Protein AF-A0A329ZPJ5-F1 (afdb_monomer_lite)

Foldseek 3Di:
DDDDDDCVSVVHPDDDDDDDDDDPVVVVVVVCVVQVQWAWPAKDWDFDQQQVVSDTDTWIWTWTAHPQRWIWIWTCQDSPGHTDIDIDPDDDDDDDPVVVPD

Structure (mmCIF, N/CA/C/O backbone):
data_AF-A0A329ZPJ5-F1
#
_entry.id   AF-A0A329ZPJ5-F1
#
loop_
_atom_site.group_PDB
_atom_site.id
_atom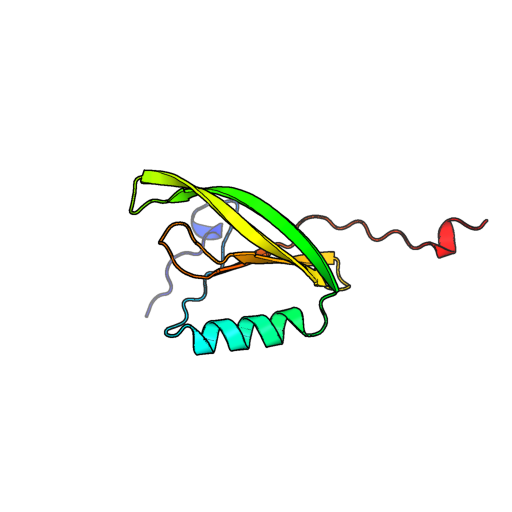_site.type_symbol
_atom_site.label_atom_id
_atom_site.label_alt_id
_atom_site.label_comp_id
_atom_site.label_asym_id
_atom_site.label_entity_id
_atom_site.label_seq_id
_atom_site.pdbx_PDB_ins_code
_atom_site.Cartn_x
_atom_site.Cartn_y
_atom_site.Cartn_z
_atom_site.occupancy
_atom_site.B_iso_or_equiv
_atom_site.auth_seq_id
_atom_site.auth_comp_id
_atom_site.auth_asym_id
_atom_site.auth_atom_id
_atom_site.pdbx_PDB_model_num
ATOM 1 N N . MET A 1 1 ? -4.663 12.275 -30.077 1.00 49.59 1 MET A N 1
ATOM 2 C CA . MET A 1 1 ? -3.709 11.220 -29.682 1.00 49.59 1 MET A CA 1
ATOM 3 C C . MET A 1 1 ? -4.424 9.894 -29.780 1.00 49.59 1 MET A C 1
ATOM 5 O O . MET A 1 1 ? -5.449 9.738 -29.119 1.00 49.59 1 MET A O 1
ATOM 9 N N . ASP A 1 2 ? -3.900 8.974 -30.579 1.00 68.12 2 ASP A N 1
ATOM 10 C CA . ASP A 1 2 ? -4.410 7.608 -30.608 1.00 68.12 2 ASP A CA 1
ATOM 11 C C . ASP A 1 2 ? -4.078 6.909 -29.290 1.00 68.12 2 ASP A C 1
ATOM 13 O O . ASP A 1 2 ? -2.990 7.064 -28.729 1.00 68.12 2 ASP A O 1
ATOM 17 N N . ARG A 1 3 ? -5.059 6.199 -28.733 1.00 80.44 3 ARG A N 1
ATOM 18 C CA . ARG A 1 3 ? -4.879 5.474 -27.473 1.00 80.44 3 ARG A CA 1
ATOM 19 C C . ARG A 1 3 ? -4.026 4.236 -27.728 1.00 80.44 3 ARG A C 1
ATOM 21 O O . ARG A 1 3 ? -4.260 3.513 -28.691 1.00 80.44 3 ARG A O 1
ATOM 28 N N . LEU A 1 4 ? -3.085 3.964 -26.824 1.00 85.00 4 LEU A N 1
ATOM 29 C CA . LEU A 1 4 ? -2.344 2.705 -26.832 1.00 85.00 4 LEU A CA 1
ATOM 30 C C . LEU A 1 4 ? -3.302 1.508 -26.650 1.00 85.00 4 LEU A C 1
ATOM 32 O O . LEU A 1 4 ? -4.315 1.647 -25.952 1.00 85.00 4 LEU A O 1
ATOM 36 N N . PRO A 1 5 ? -2.980 0.333 -27.223 1.00 84.50 5 PRO A N 1
ATOM 37 C CA . PRO A 1 5 ? -3.759 -0.883 -27.029 1.00 84.50 5 PRO A CA 1
ATOM 38 C C . PRO A 1 5 ? -3.915 -1.227 -25.545 1.00 84.50 5 PRO A C 1
ATOM 40 O O . PRO A 1 5 ? -2.972 -1.161 -24.756 1.00 84.50 5 PRO A O 1
ATOM 43 N N . THR A 1 6 ? -5.122 -1.617 -25.157 1.00 83.69 6 THR A N 1
ATOM 44 C CA . THR A 1 6 ? -5.422 -2.089 -23.803 1.00 83.69 6 THR A CA 1
ATOM 45 C C . THR A 1 6 ? -4.778 -3.450 -23.536 1.00 83.69 6 THR A C 1
ATOM 47 O O . THR A 1 6 ? -4.539 -4.229 -24.456 1.00 83.69 6 THR A O 1
ATOM 50 N N . ALA A 1 7 ? -4.580 -3.797 -22.259 1.00 82.88 7 ALA A N 1
ATOM 51 C CA . ALA A 1 7 ? -4.075 -5.116 -21.858 1.00 82.88 7 ALA A CA 1
ATOM 52 C C . ALA A 1 7 ? -4.876 -6.275 -22.490 1.00 82.88 7 ALA A C 1
ATOM 54 O O . ALA A 1 7 ? -4.288 -7.241 -22.966 1.00 82.88 7 ALA A O 1
ATOM 55 N N . LYS A 1 8 ? -6.206 -6.128 -22.593 1.00 84.06 8 LYS A N 1
ATOM 56 C CA . LYS A 1 8 ? -7.090 -7.094 -23.261 1.00 84.06 8 LYS A CA 1
ATOM 57 C C . LYS A 1 8 ? -6.771 -7.247 -24.754 1.00 84.06 8 LYS A C 1
ATOM 59 O O . LYS A 1 8 ? -6.729 -8.366 -25.247 1.00 84.06 8 LYS A O 1
ATOM 64 N N . GLN A 1 9 ? -6.535 -6.141 -25.463 1.00 87.50 9 GLN A N 1
ATOM 65 C CA . GLN A 1 9 ? -6.159 -6.157 -26.886 1.00 87.50 9 GLN A CA 1
ATOM 66 C C . GLN A 1 9 ? -4.772 -6.769 -27.119 1.00 87.50 9 GLN A C 1
ATOM 68 O O . GLN A 1 9 ? -4.517 -7.298 -28.192 1.00 87.50 9 GLN A O 1
ATOM 73 N N . LEU A 1 10 ? -3.903 -6.736 -26.107 1.00 87.75 10 LEU A N 1
ATOM 74 C CA . LEU A 1 10 ? -2.585 -7.374 -26.123 1.00 87.75 10 LEU A CA 1
ATOM 75 C C . LEU A 1 10 ? -2.609 -8.844 -25.656 1.00 87.75 10 LEU A C 1
ATOM 77 O O . LEU A 1 10 ? -1.550 -9.442 -25.501 1.00 87.75 10 LEU A O 1
ATOM 81 N N . GLY A 1 11 ? -3.785 -9.429 -25.390 1.00 87.19 11 GLY A N 1
ATOM 82 C CA . GLY A 1 11 ? -3.903 -10.813 -24.911 1.00 87.19 11 GLY A CA 1
ATOM 83 C C . GLY A 1 11 ? -3.427 -11.033 -23.468 1.00 87.19 11 GLY A C 1
ATOM 84 O O . GLY A 1 11 ? -3.190 -12.168 -23.064 1.00 87.19 11 GLY A O 1
ATOM 85 N N . LEU A 1 12 ? -3.280 -9.967 -22.674 1.00 82.44 12 LEU A N 1
ATOM 86 C CA . LEU A 1 12 ? -2.856 -10.059 -21.278 1.00 82.44 12 LEU A CA 1
ATOM 87 C C . LEU A 1 12 ? -4.054 -10.346 -20.361 1.00 82.44 12 LEU A C 1
ATOM 89 O O . LEU A 1 12 ? -5.106 -9.714 -20.463 1.00 82.44 12 LEU A O 1
ATOM 93 N N . SER A 1 13 ? -3.868 -11.270 -19.416 1.00 79.56 13 SER A N 1
ATOM 94 C CA . SER A 1 13 ? -4.914 -11.739 -18.492 1.00 79.56 13 SER A CA 1
ATOM 95 C C . SER A 1 13 ? -5.241 -10.768 -17.355 1.00 79.56 13 SER A C 1
ATOM 97 O O . SER A 1 13 ? -6.269 -10.914 -16.695 1.00 79.56 13 SER A O 1
ATOM 99 N N . ALA A 1 14 ? -4.384 -9.776 -17.109 1.00 73.62 14 ALA A N 1
ATOM 100 C CA . ALA A 1 14 ? -4.546 -8.827 -16.019 1.00 73.62 14 ALA A CA 1
ATOM 101 C C . ALA A 1 14 ? -4.150 -7.412 -16.441 1.00 73.62 14 ALA A C 1
ATOM 103 O O . ALA A 1 14 ? -3.189 -7.196 -17.179 1.00 73.62 14 ALA A O 1
ATOM 104 N N . SER A 1 15 ? -4.870 -6.432 -15.900 1.00 74.44 15 SER A N 1
ATOM 105 C CA . SER A 1 15 ? -4.523 -5.017 -15.996 1.00 74.44 15 SER A CA 1
ATOM 106 C C . SER A 1 15 ? -4.292 -4.452 -14.604 1.00 74.44 15 SER A C 1
ATOM 108 O O . SER A 1 15 ? -5.109 -4.667 -13.709 1.00 74.44 15 SER A O 1
ATOM 110 N N . LYS A 1 16 ? -3.223 -3.675 -14.431 1.00 73.12 16 LYS A N 1
ATOM 111 C CA . LYS A 1 16 ? -2.985 -2.895 -13.215 1.00 73.12 16 LYS A CA 1
ATOM 112 C C . LYS A 1 16 ? -3.187 -1.418 -13.523 1.00 73.12 16 LYS A C 1
ATOM 114 O O . LYS A 1 16 ? -2.642 -0.911 -14.500 1.00 73.12 16 LYS A O 1
ATOM 119 N N . ARG A 1 17 ? -3.934 -0.717 -12.670 1.00 77.62 17 ARG A N 1
ATOM 120 C CA . ARG A 1 17 ? -4.003 0.747 -12.697 1.00 77.62 17 ARG A CA 1
ATOM 121 C C . ARG A 1 17 ? -2.974 1.296 -11.717 1.00 77.62 17 ARG A C 1
ATOM 123 O O . ARG A 1 17 ? -2.958 0.896 -10.557 1.00 77.62 17 ARG A O 1
ATOM 130 N N . VAL A 1 18 ? -2.107 2.184 -12.192 1.00 77.81 18 VAL A N 1
ATOM 131 C CA . VAL A 1 18 ? -1.077 2.835 -11.375 1.00 77.81 18 VAL A CA 1
ATOM 132 C C . VAL A 1 18 ? -1.319 4.334 -11.422 1.00 77.81 18 VAL A C 1
ATOM 134 O O . VAL A 1 18 ? -1.465 4.904 -12.502 1.00 77.81 18 VAL A O 1
ATOM 137 N N . HIS A 1 19 ? -1.390 4.959 -10.252 1.00 78.06 19 HIS A N 1
ATOM 138 C CA . HIS A 1 19 ? -1.477 6.405 -10.113 1.00 78.06 19 HIS A CA 1
ATOM 139 C C . HIS A 1 19 ? -0.179 6.910 -9.484 1.00 78.06 19 HIS A C 1
ATOM 141 O O . HIS A 1 19 ? 0.218 6.434 -8.421 1.00 78.06 19 HIS A O 1
ATOM 147 N N . PHE A 1 20 ? 0.491 7.838 -10.164 1.00 78.50 20 PHE A N 1
ATOM 148 C CA . PHE A 1 20 ? 1.710 8.469 -9.672 1.00 78.50 20 PHE A CA 1
ATOM 149 C C . PHE A 1 20 ? 1.360 9.821 -9.068 1.00 78.50 20 PHE A C 1
ATOM 151 O O . PHE A 1 20 ? 0.754 10.657 -9.734 1.00 78.50 20 PHE A O 1
ATOM 158 N N . VAL A 1 21 ? 1.777 10.026 -7.826 1.00 77.62 21 VAL A N 1
ATOM 159 C CA . VAL A 1 21 ? 1.639 11.294 -7.107 1.00 77.62 21 VAL A CA 1
ATOM 160 C C . VAL A 1 21 ? 2.966 12.035 -7.111 1.00 77.62 21 VAL A C 1
ATOM 162 O O . VAL A 1 21 ? 4.032 11.414 -7.131 1.00 77.62 21 VAL A O 1
ATOM 165 N N . LYS A 1 22 ? 2.911 13.369 -7.090 1.00 77.94 22 LYS A N 1
ATOM 166 C CA . LYS A 1 22 ? 4.123 14.201 -7.159 1.00 77.94 22 LYS A CA 1
ATOM 167 C C . LYS A 1 22 ? 4.759 14.417 -5.792 1.00 77.94 22 LYS A C 1
ATOM 169 O O . LYS A 1 22 ? 5.957 14.669 -5.713 1.00 77.94 22 LYS A O 1
ATOM 174 N N . THR A 1 23 ? 3.965 14.355 -4.722 1.00 78.69 23 THR A N 1
ATOM 175 C CA . THR A 1 23 ? 4.428 14.689 -3.370 1.00 78.69 23 THR A CA 1
ATOM 176 C C . THR A 1 23 ? 3.975 13.673 -2.329 1.00 78.69 23 THR A C 1
ATOM 178 O O . THR A 1 23 ? 2.905 13.073 -2.429 1.00 78.69 23 THR A O 1
ATOM 181 N N . SER A 1 24 ? 4.759 13.537 -1.259 1.00 78.75 24 SER A N 1
ATOM 182 C CA . SER A 1 24 ? 4.383 12.718 -0.101 1.00 78.75 24 SER A CA 1
ATOM 183 C C . SER A 1 24 ? 3.135 13.246 0.613 1.00 78.75 24 SER A C 1
ATOM 185 O O . SER A 1 24 ? 2.396 12.465 1.206 1.00 78.75 24 SER A O 1
ATOM 187 N N . LYS A 1 25 ? 2.878 14.562 0.550 1.00 83.31 25 LYS A N 1
ATOM 188 C CA . LYS A 1 25 ? 1.672 15.178 1.123 1.00 83.31 25 LYS A CA 1
ATOM 189 C C . LYS A 1 25 ? 0.416 14.673 0.417 1.00 83.31 25 LYS A C 1
ATOM 191 O O . LYS A 1 25 ? -0.500 14.212 1.083 1.00 83.31 25 LYS A O 1
ATOM 196 N N . GLU A 1 26 ? 0.423 14.696 -0.913 1.00 82.19 26 GLU A N 1
ATOM 197 C CA . GLU A 1 26 ? -0.660 14.167 -1.749 1.00 82.19 26 GLU A CA 1
ATOM 198 C C . GLU A 1 26 ? -0.914 12.681 -1.462 1.00 82.19 26 GLU A C 1
ATOM 200 O O . GLU A 1 26 ? -2.056 12.273 -1.256 1.00 82.19 26 GLU A O 1
ATOM 205 N N . LEU A 1 27 ? 0.154 11.884 -1.336 1.00 82.81 27 LEU A N 1
ATOM 206 C CA . LEU A 1 27 ? 0.035 10.475 -0.965 1.00 82.81 27 LEU A CA 1
ATOM 207 C C . LEU A 1 27 ? -0.626 10.281 0.405 1.00 82.81 27 LEU A C 1
ATOM 209 O O . LEU A 1 27 ? -1.493 9.426 0.553 1.00 82.81 27 LEU A O 1
ATOM 213 N N . ASN A 1 28 ? -0.214 11.056 1.410 1.00 84.38 28 ASN A N 1
ATOM 214 C CA . ASN A 1 28 ? -0.786 10.966 2.751 1.00 84.38 28 ASN A CA 1
ATOM 215 C C . ASN A 1 28 ? -2.265 11.385 2.761 1.00 84.38 28 ASN A C 1
ATOM 217 O O . ASN A 1 28 ? -3.059 10.752 3.447 1.00 84.38 28 ASN A O 1
ATOM 221 N N . THR A 1 29 ? -2.654 12.389 1.968 1.00 89.12 29 THR A N 1
ATOM 222 C CA . THR A 1 29 ? -4.065 12.763 1.798 1.00 89.12 29 THR A CA 1
ATOM 223 C C . THR A 1 29 ? -4.878 11.618 1.197 1.00 89.12 29 THR A C 1
ATOM 225 O O . THR A 1 29 ? -5.939 11.292 1.727 1.00 89.12 29 THR A O 1
ATOM 228 N N . LEU A 1 30 ? -4.367 10.962 0.148 1.00 86.56 30 LEU A N 1
ATOM 229 C CA . LEU A 1 30 ? -5.028 9.794 -0.443 1.00 86.56 30 LEU A CA 1
ATOM 230 C C . LEU A 1 30 ? -5.135 8.634 0.548 1.00 86.56 30 LEU A C 1
ATOM 232 O O . LEU A 1 30 ? -6.178 7.995 0.605 1.00 86.56 30 LEU A O 1
ATOM 236 N N . ILE A 1 31 ? -4.092 8.381 1.347 1.00 86.62 31 ILE A N 1
ATOM 237 C CA . ILE A 1 31 ? -4.138 7.390 2.431 1.00 86.62 31 ILE A CA 1
ATOM 238 C C . ILE A 1 31 ? -5.316 7.693 3.353 1.00 86.62 31 ILE A C 1
ATOM 240 O O . ILE A 1 31 ? -6.186 6.843 3.505 1.00 86.62 31 ILE A O 1
ATOM 244 N N . SER A 1 32 ? -5.378 8.906 3.909 1.00 91.12 32 SER A N 1
ATOM 245 C CA . SER A 1 32 ? -6.429 9.281 4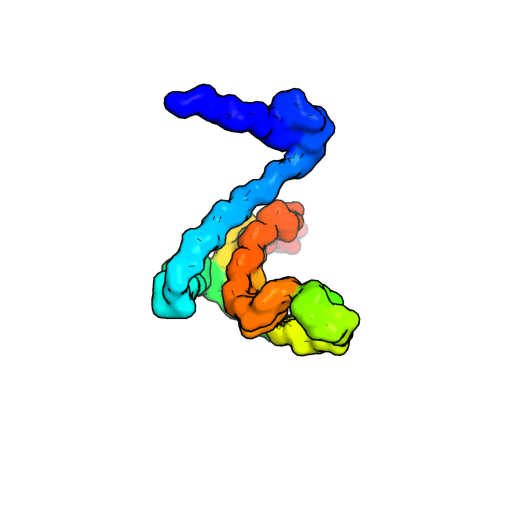.856 1.00 91.12 32 SER A CA 1
ATOM 246 C C . SER A 1 32 ? -7.828 9.146 4.259 1.00 91.12 32 SER A C 1
ATOM 248 O O . SER A 1 32 ? -8.717 8.635 4.929 1.00 91.12 32 SER A O 1
ATOM 250 N N . GLN A 1 33 ? -8.019 9.558 3.003 1.00 91.12 33 GLN A N 1
ATOM 251 C CA . GLN A 1 33 ? -9.304 9.437 2.307 1.00 91.12 33 GLN A CA 1
ATOM 252 C C . GLN A 1 33 ? -9.701 7.976 2.074 1.00 91.12 33 GLN A C 1
ATOM 254 O O . GLN A 1 33 ? -10.846 7.599 2.307 1.00 91.12 33 GLN A O 1
ATOM 259 N N . LEU A 1 34 ? -8.757 7.141 1.634 1.00 88.12 34 LEU A N 1
ATOM 260 C CA . LEU A 1 34 ? -9.011 5.731 1.339 1.00 88.12 34 LEU A CA 1
ATOM 261 C C . LEU A 1 34 ? -9.245 4.900 2.603 1.00 88.12 34 LEU A C 1
ATOM 263 O O . LEU A 1 34 ? -10.014 3.944 2.564 1.00 88.12 34 LEU A O 1
ATOM 267 N N . THR A 1 35 ? -8.603 5.248 3.720 1.00 91.06 35 THR A N 1
ATOM 268 C CA . THR A 1 35 ? -8.733 4.508 4.981 1.00 91.06 35 THR A CA 1
ATOM 269 C C . THR A 1 35 ? -9.774 5.084 5.935 1.00 91.06 35 THR A C 1
ATOM 271 O O . THR A 1 35 ? -9.959 4.515 7.005 1.00 91.06 35 THR A O 1
ATOM 274 N N . GLN A 1 36 ? -10.451 6.187 5.592 1.00 92.00 36 GLN A N 1
ATOM 275 C CA . GLN A 1 36 ? -11.376 6.886 6.498 1.00 92.00 36 GLN A CA 1
ATOM 276 C C . GLN A 1 36 ? -12.463 5.965 7.072 1.00 92.00 36 GLN A C 1
ATOM 278 O O . GLN A 1 36 ? -12.768 6.044 8.258 1.00 92.00 36 GLN A O 1
ATOM 283 N N . ASN A 1 37 ? -13.002 5.075 6.236 1.00 89.38 37 ASN A N 1
ATOM 284 C CA . ASN A 1 37 ? -14.040 4.108 6.607 1.00 89.38 37 ASN A CA 1
ATOM 285 C C . ASN A 1 37 ? -13.506 2.669 6.636 1.00 89.38 37 ASN A C 1
ATOM 287 O O . ASN A 1 37 ? -14.271 1.718 6.530 1.00 89.38 37 ASN A O 1
ATOM 291 N N . ALA A 1 38 ? -12.186 2.497 6.704 1.00 91.94 38 ALA A N 1
ATOM 292 C CA . ALA A 1 38 ? -11.568 1.182 6.713 1.00 91.94 38 ALA A CA 1
ATOM 293 C C . ALA A 1 38 ? -11.189 0.784 8.141 1.00 91.94 38 ALA A C 1
ATOM 295 O O . ALA A 1 38 ? -10.578 1.556 8.884 1.00 91.94 38 ALA A O 1
ATOM 296 N N . LYS A 1 39 ? -11.480 -0.460 8.517 1.00 93.44 39 LYS A N 1
ATOM 297 C CA . LYS A 1 39 ? -11.023 -1.034 9.780 1.00 93.44 39 LYS A CA 1
ATOM 298 C C . LYS A 1 39 ? -9.532 -1.335 9.696 1.00 93.44 39 LYS A C 1
ATOM 300 O O . LYS A 1 39 ? -9.094 -2.060 8.804 1.00 93.44 39 LYS A O 1
ATOM 305 N N . TYR A 1 40 ? -8.756 -0.836 10.651 1.00 93.56 40 TYR A N 1
ATOM 306 C CA . TYR A 1 40 ? -7.360 -1.237 10.799 1.00 93.56 40 TYR A CA 1
ATOM 307 C C . TYR A 1 40 ? -7.268 -2.681 11.309 1.00 93.56 40 TYR A C 1
ATOM 309 O O . TYR A 1 40 ? -7.889 -3.035 12.313 1.00 93.56 40 TYR A O 1
ATOM 317 N N . ILE A 1 41 ? -6.512 -3.516 10.597 1.00 92.44 41 ILE A N 1
ATOM 318 C CA . ILE A 1 41 ? -6.385 -4.956 10.869 1.00 92.44 41 ILE A CA 1
ATOM 319 C C . ILE A 1 41 ? -5.073 -5.278 11.587 1.00 92.44 41 ILE A C 1
ATOM 321 O O . ILE A 1 41 ? -5.007 -6.247 12.340 1.00 92.44 41 ILE A O 1
ATOM 325 N N . GLY A 1 42 ? -4.036 -4.464 11.389 1.00 91.69 42 GLY A N 1
ATOM 326 C CA . GLY A 1 42 ? -2.733 -4.652 12.017 1.00 91.69 42 GLY A CA 1
ATOM 327 C C . GLY A 1 42 ? -1.578 -4.427 11.050 1.00 91.69 42 GLY A C 1
ATOM 328 O O . GLY A 1 42 ? -1.751 -3.874 9.961 1.00 91.69 42 GLY A O 1
ATOM 329 N N . LYS A 1 43 ? -0.398 -4.895 11.462 1.00 92.69 43 LYS A N 1
ATOM 330 C CA . LYS A 1 43 ? 0.845 -4.803 10.692 1.00 92.69 43 LYS A CA 1
ATOM 331 C C . LYS A 1 43 ? 1.294 -6.170 10.206 1.00 92.69 43 LYS A C 1
ATOM 333 O O . LYS A 1 43 ? 1.144 -7.166 10.912 1.00 92.69 43 LYS A O 1
ATOM 338 N N . ARG A 1 44 ? 1.913 -6.205 9.028 1.00 88.38 44 ARG A N 1
ATOM 339 C CA . ARG A 1 44 ? 2.702 -7.351 8.558 1.00 88.38 44 ARG A CA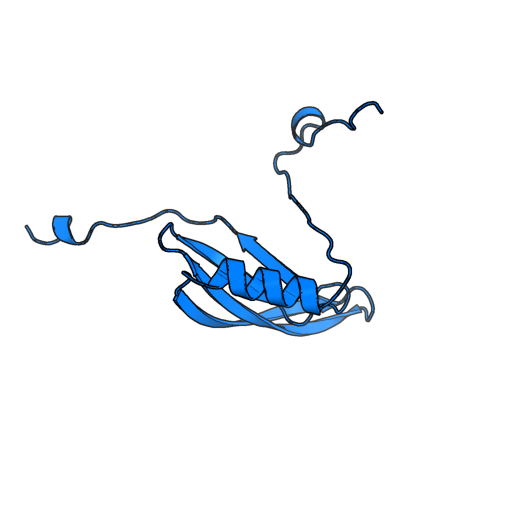 1
ATOM 340 C C . ARG A 1 44 ? 4.047 -6.893 8.025 1.00 88.38 44 ARG A C 1
ATOM 342 O O . ARG A 1 44 ? 4.186 -5.770 7.545 1.00 88.38 44 ARG A O 1
ATOM 349 N N . TYR A 1 45 ? 4.999 -7.812 8.025 1.00 86.31 45 TYR A N 1
ATOM 350 C CA . TYR A 1 45 ? 6.297 -7.615 7.401 1.00 86.31 45 TYR A CA 1
ATOM 351 C C . TYR A 1 45 ? 6.350 -8.407 6.103 1.00 86.31 45 TYR A C 1
ATOM 353 O O . TYR A 1 45 ? 6.156 -9.621 6.093 1.00 86.31 45 TYR A O 1
ATOM 361 N N . ASN A 1 46 ? 6.606 -7.710 5.002 1.00 81.94 46 ASN A N 1
ATOM 362 C CA . ASN A 1 46 ? 6.829 -8.332 3.708 1.00 81.94 46 ASN A CA 1
ATOM 363 C C . ASN A 1 46 ? 8.316 -8.284 3.383 1.00 81.94 46 ASN A C 1
ATOM 365 O O . ASN A 1 46 ? 8.910 -7.211 3.320 1.00 81.94 46 ASN A O 1
ATOM 369 N N . THR 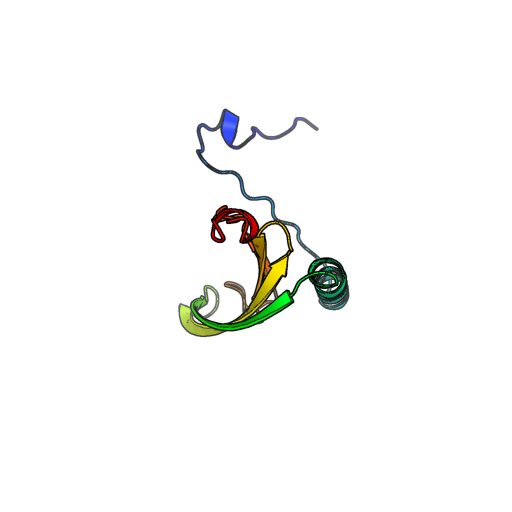A 1 47 ? 8.905 -9.438 3.103 1.00 82.75 47 THR A N 1
ATOM 370 C CA . THR A 1 47 ? 10.267 -9.505 2.577 1.00 82.75 47 THR A CA 1
ATOM 371 C C . THR A 1 47 ? 10.260 -9.077 1.111 1.00 82.75 47 THR A C 1
ATOM 373 O O . THR A 1 47 ? 9.586 -9.687 0.280 1.00 82.75 47 THR A O 1
ATOM 376 N N . MET A 1 48 ? 10.995 -8.018 0.776 1.00 75.62 48 MET A N 1
ATOM 377 C CA . MET A 1 48 ? 11.063 -7.475 -0.580 1.00 75.62 48 MET A CA 1
ATOM 378 C C . MET A 1 48 ? 12.504 -7.254 -1.025 1.00 75.62 48 MET A C 1
ATOM 380 O O . MET A 1 48 ? 13.337 -6.758 -0.274 1.00 75.62 48 MET A O 1
ATOM 384 N N . LYS A 1 49 ? 12.780 -7.554 -2.298 1.00 80.06 49 LYS A N 1
ATOM 385 C CA . LYS A 1 49 ? 14.029 -7.151 -2.947 1.00 80.06 49 LYS A CA 1
ATOM 386 C C . LYS A 1 49 ? 13.908 -5.713 -3.458 1.00 80.06 49 LYS A C 1
ATOM 388 O O . LYS A 1 49 ? 13.106 -5.439 -4.358 1.00 80.06 49 LYS A O 1
ATOM 393 N N . ILE A 1 50 ? 14.707 -4.806 -2.905 1.00 74.00 50 ILE A N 1
ATOM 394 C CA . ILE A 1 50 ? 14.758 -3.398 -3.306 1.00 74.00 50 ILE A CA 1
ATOM 395 C C . ILE A 1 50 ? 15.576 -3.288 -4.594 1.00 74.00 50 ILE A C 1
ATOM 397 O O . ILE A 1 50 ? 16.753 -3.641 -4.622 1.00 74.00 50 ILE A O 1
ATOM 401 N N . LYS A 1 51 ? 14.976 -2.794 -5.686 1.00 70.94 51 LYS A N 1
ATOM 402 C CA . LYS A 1 51 ? 15.648 -2.761 -7.002 1.00 70.94 51 LYS A CA 1
ATOM 403 C C . LYS A 1 51 ? 16.893 -1.877 -6.999 1.00 70.94 51 LYS A C 1
ATOM 405 O O . LYS A 1 51 ? 17.875 -2.218 -7.647 1.00 70.94 51 LYS A O 1
ATOM 410 N N . LYS A 1 52 ? 16.848 -0.761 -6.262 1.00 69.44 52 LYS A N 1
ATOM 411 C CA . LYS A 1 52 ? 17.939 0.221 -6.206 1.00 69.44 52 LYS A CA 1
ATOM 412 C C . LYS A 1 52 ? 19.197 -0.338 -5.538 1.00 69.44 52 LYS A C 1
ATOM 414 O O . LYS A 1 52 ? 20.292 -0.103 -6.024 1.00 69.44 52 LYS A O 1
ATOM 419 N N . THR A 1 53 ? 19.041 -1.058 -4.429 1.00 76.50 53 THR A N 1
ATOM 420 C CA . THR A 1 53 ? 20.162 -1.561 -3.618 1.00 76.50 53 THR A CA 1
ATOM 421 C C . THR A 1 53 ? 20.445 -3.043 -3.851 1.00 76.50 53 THR A C 1
ATOM 423 O O . THR A 1 53 ? 21.442 -3.550 -3.352 1.00 76.50 53 THR A O 1
ATOM 426 N N . GLN A 1 54 ? 19.564 -3.749 -4.572 1.00 79.69 54 GLN A N 1
ATOM 427 C CA . GLN A 1 54 ? 19.539 -5.210 -4.738 1.00 79.69 54 GLN A CA 1
ATOM 428 C C . GLN A 1 54 ? 19.436 -5.996 -3.417 1.00 79.69 54 GLN A C 1
ATOM 430 O O . GLN A 1 54 ? 19.471 -7.228 -3.439 1.00 79.69 54 GLN A O 1
ATOM 435 N N . LYS A 1 55 ? 19.253 -5.308 -2.282 1.00 81.62 55 LYS A N 1
ATOM 436 C CA . LYS A 1 55 ? 19.134 -5.908 -0.953 1.00 81.62 55 LYS A CA 1
ATOM 437 C C . LYS A 1 55 ? 17.729 -6.437 -0.713 1.00 81.62 55 LYS A C 1
ATOM 439 O O . LYS A 1 55 ? 16.750 -5.940 -1.273 1.00 81.62 55 LYS A O 1
ATOM 444 N N . ILE A 1 56 ? 17.656 -7.460 0.127 1.00 83.38 56 ILE A N 1
ATOM 445 C CA . ILE A 1 56 ? 16.406 -7.998 0.646 1.00 83.38 56 ILE A CA 1
ATOM 446 C C . ILE A 1 56 ? 16.141 -7.302 1.977 1.00 83.38 56 ILE A C 1
ATOM 448 O O . ILE A 1 56 ? 16.955 -7.390 2.892 1.00 83.38 56 ILE A O 1
ATOM 452 N N . GLU A 1 57 ? 15.019 -6.602 2.068 1.00 83.19 57 GLU A N 1
ATOM 453 C CA . GLU A 1 57 ? 14.617 -5.854 3.255 1.00 83.19 57 GLU A CA 1
ATOM 454 C C . GLU A 1 57 ? 13.228 -6.307 3.704 1.00 83.19 57 GLU A C 1
ATOM 456 O O . GLU A 1 57 ? 12.374 -6.657 2.882 1.00 83.19 57 GLU A O 1
ATOM 461 N N . GLN A 1 58 ? 12.998 -6.303 5.017 1.00 84.00 58 GLN A N 1
ATOM 462 C CA . GLN A 1 58 ? 11.650 -6.415 5.558 1.00 84.00 58 GLN A CA 1
ATOM 463 C C . GLN A 1 58 ? 10.979 -5.049 5.487 1.00 84.00 58 GLN A C 1
ATOM 465 O O . GLN A 1 58 ? 11.459 -4.065 6.044 1.00 84.00 58 GLN A O 1
ATOM 470 N N . VAL A 1 59 ? 9.859 -5.001 4.781 1.00 82.19 59 VAL A N 1
ATOM 471 C CA . VAL A 1 59 ? 9.048 -3.804 4.615 1.00 82.19 59 VAL A CA 1
ATOM 472 C C . VAL A 1 59 ? 7.820 -3.934 5.493 1.00 82.19 59 VAL A C 1
ATOM 474 O O . VAL A 1 59 ? 7.045 -4.882 5.350 1.00 82.19 59 VAL A O 1
ATOM 477 N N . GLU A 1 60 ? 7.630 -2.956 6.370 1.00 86.31 60 GLU A N 1
ATOM 478 C CA . GLU A 1 60 ? 6.409 -2.832 7.153 1.00 86.31 60 GLU A CA 1
ATOM 479 C C . GLU A 1 60 ? 5.233 -2.435 6.255 1.00 86.31 60 GLU A C 1
ATOM 481 O O . GLU A 1 60 ? 5.325 -1.525 5.416 1.00 86.31 60 GLU A O 1
ATOM 486 N N . VAL A 1 61 ? 4.130 -3.156 6.430 1.00 88.25 61 VAL A N 1
ATOM 487 C CA . VAL A 1 61 ? 2.879 -2.938 5.721 1.00 88.25 61 VAL A CA 1
ATOM 488 C C . VAL A 1 61 ? 1.759 -2.810 6.740 1.00 88.25 61 VAL A C 1
ATOM 490 O O . VAL A 1 61 ? 1.490 -3.763 7.472 1.00 88.25 61 VAL A O 1
ATOM 493 N N . ASP A 1 62 ? 1.078 -1.670 6.735 1.00 90.31 62 ASP A N 1
ATOM 494 C CA . ASP A 1 62 ? -0.166 -1.490 7.481 1.00 90.31 62 ASP A CA 1
ATOM 495 C C . ASP A 1 62 ? -1.331 -2.036 6.650 1.00 90.31 62 ASP A C 1
ATOM 497 O O . ASP A 1 62 ? -1.429 -1.762 5.446 1.00 90.31 62 ASP A O 1
ATOM 501 N N . LEU A 1 63 ? -2.211 -2.816 7.282 1.00 91.38 63 LEU A N 1
ATOM 502 C CA . LEU A 1 63 ? -3.398 -3.380 6.644 1.00 91.38 63 LEU A CA 1
ATOM 503 C C . LEU A 1 63 ? -4.667 -2.706 7.148 1.00 91.38 63 LEU A C 1
ATOM 505 O O . LEU A 1 63 ? -4.941 -2.663 8.349 1.00 91.38 63 LEU A O 1
ATOM 509 N N . TYR A 1 64 ? -5.491 -2.297 6.195 1.00 92.50 64 TYR A N 1
ATOM 510 C CA . TYR A 1 64 ? -6.843 -1.817 6.413 1.00 92.50 64 TYR A CA 1
ATOM 511 C C . TYR A 1 64 ? -7.819 -2.639 5.570 1.00 92.50 64 TYR A C 1
ATOM 513 O O . TYR A 1 64 ? -7.462 -3.130 4.496 1.00 92.50 64 TYR A O 1
ATOM 521 N N . MET A 1 65 ? -9.049 -2.781 6.050 1.00 91.31 65 MET A N 1
ATOM 522 C CA . MET A 1 65 ? -10.119 -3.512 5.377 1.00 91.31 65 MET A CA 1
ATOM 523 C C . MET A 1 65 ? -11.364 -2.636 5.278 1.00 91.31 65 MET A C 1
ATOM 525 O O . MET A 1 65 ? -11.815 -2.099 6.288 1.00 91.31 65 MET A O 1
ATOM 529 N N . LEU A 1 66 ? -11.909 -2.495 4.074 1.00 89.88 66 LEU A N 1
ATOM 530 C CA . LEU A 1 66 ? -13.221 -1.891 3.854 1.00 89.88 66 LEU A CA 1
ATOM 531 C C . LEU A 1 66 ? -14.333 -2.913 4.122 1.00 89.88 66 LEU A C 1
ATOM 533 O O . LEU A 1 66 ? -14.111 -4.120 4.026 1.00 89.88 66 LEU A O 1
ATOM 537 N N . ASP A 1 67 ? -15.544 -2.430 4.387 1.00 86.56 67 ASP A N 1
ATOM 538 C CA . ASP A 1 67 ? -16.706 -3.282 4.686 1.00 86.56 67 ASP A CA 1
ATOM 539 C C . ASP A 1 67 ? -17.066 -4.248 3.545 1.00 86.56 67 ASP A C 1
ATOM 541 O O . ASP A 1 67 ? -17.606 -5.327 3.783 1.00 86.56 67 ASP A O 1
ATOM 545 N N . ASP A 1 68 ? -16.724 -3.904 2.297 1.00 83.50 68 ASP A N 1
ATOM 546 C CA . ASP A 1 68 ? -16.938 -4.768 1.129 1.00 83.50 68 ASP A CA 1
ATOM 547 C C . ASP A 1 68 ? -15.872 -5.873 0.968 1.00 83.50 68 ASP A C 1
ATOM 549 O O . ASP A 1 68 ? -15.890 -6.616 -0.019 1.00 83.50 68 ASP A O 1
ATOM 553 N N . GLY A 1 69 ? -14.947 -5.985 1.926 1.00 83.81 69 GLY A N 1
ATOM 554 C CA . GLY A 1 69 ? -13.839 -6.939 1.920 1.00 83.81 69 GLY A CA 1
ATOM 555 C C . GLY A 1 69 ? -12.633 -6.495 1.089 1.00 83.81 69 GLY A C 1
ATOM 556 O O . GLY A 1 69 ? -11.717 -7.286 0.868 1.00 83.81 69 GLY A O 1
ATOM 557 N N . THR A 1 70 ? -12.603 -5.252 0.599 1.00 87.00 70 THR A N 1
ATOM 558 C CA . THR A 1 70 ? -11.433 -4.718 -0.108 1.00 87.00 70 THR A CA 1
ATOM 559 C C . THR A 1 70 ? -10.304 -4.401 0.871 1.00 87.00 70 THR A C 1
ATOM 561 O O . THR A 1 70 ? -10.472 -3.613 1.804 1.00 87.00 70 THR A O 1
ATOM 564 N N . GLN A 1 71 ? -9.118 -4.956 0.611 1.00 89.75 71 GLN A N 1
ATOM 565 C CA . GLN A 1 71 ? -7.936 -4.732 1.436 1.00 89.75 71 GLN A CA 1
ATOM 566 C C . GLN A 1 71 ? -7.106 -3.560 0.901 1.00 89.75 71 GLN A C 1
ATOM 568 O O . GLN A 1 71 ? -6.717 -3.527 -0.270 1.00 89.75 71 GLN A O 1
ATOM 573 N N . ILE A 1 72 ? -6.763 -2.631 1.791 1.00 89.50 72 ILE A N 1
ATOM 574 C CA . ILE A 1 72 ? -5.858 -1.511 1.529 1.00 89.50 72 ILE A CA 1
ATOM 575 C C . ILE A 1 72 ? -4.560 -1.769 2.292 1.00 89.50 72 ILE A C 1
ATOM 577 O O . ILE A 1 72 ? -4.544 -1.879 3.516 1.00 89.50 72 ILE A O 1
ATOM 581 N N . ASN A 1 73 ? -3.458 -1.873 1.557 1.00 89.06 73 ASN A N 1
ATOM 582 C CA . ASN A 1 73 ? -2.122 -2.077 2.098 1.00 89.06 73 ASN A CA 1
ATOM 583 C C . ASN A 1 73 ? -1.299 -0.807 1.940 1.00 89.06 73 ASN A C 1
ATOM 585 O O . ASN A 1 73 ? -1.118 -0.329 0.820 1.00 89.06 73 ASN A O 1
ATOM 589 N N . ILE A 1 74 ? -0.740 -0.298 3.031 1.00 86.62 74 ILE A N 1
ATOM 590 C CA . ILE A 1 74 ? 0.142 0.868 3.001 1.00 86.62 74 ILE A CA 1
ATOM 591 C C . ILE A 1 74 ? 1.557 0.402 3.287 1.00 86.62 74 ILE A C 1
ATOM 593 O O . ILE A 1 74 ? 1.828 -0.162 4.3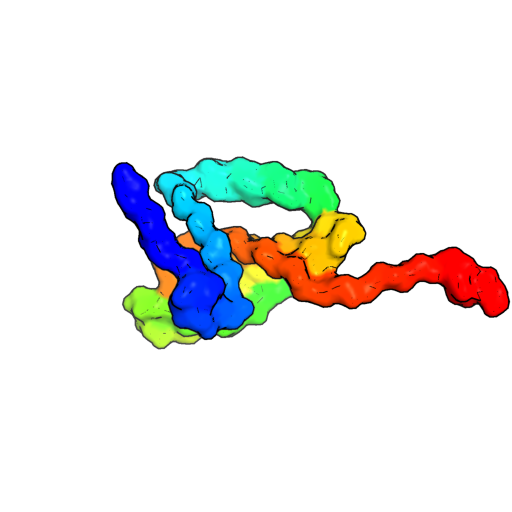40 1.00 86.62 74 ILE A O 1
ATOM 597 N N . ARG A 1 75 ? 2.469 0.641 2.345 1.00 82.62 75 ARG A N 1
ATOM 598 C CA . ARG A 1 75 ? 3.885 0.287 2.471 1.00 82.62 75 ARG A CA 1
ATOM 599 C C . ARG A 1 75 ? 4.729 1.537 2.596 1.00 82.62 75 ARG A C 1
ATOM 601 O O . ARG A 1 75 ? 4.590 2.461 1.793 1.00 82.62 75 ARG A O 1
ATOM 608 N N . PHE A 1 76 ? 5.656 1.524 3.544 1.00 68.69 76 PHE A N 1
ATOM 609 C CA . PHE A 1 76 ? 6.546 2.657 3.810 1.00 68.69 76 PHE A CA 1
ATOM 610 C C . PHE A 1 76 ? 7.888 2.564 3.077 1.00 68.69 76 PHE A C 1
ATOM 612 O O . PHE A 1 76 ? 8.641 3.532 3.073 1.00 68.69 76 PHE A O 1
ATOM 619 N N . ASN A 1 77 ? 8.148 1.445 2.392 1.00 65.75 77 ASN A N 1
ATOM 620 C CA . ASN A 1 77 ? 9.349 1.235 1.590 1.00 65.75 77 ASN A CA 1
ATOM 621 C C . ASN A 1 77 ? 9.014 0.385 0.343 1.00 65.75 77 ASN A C 1
ATOM 623 O O . ASN A 1 77 ? 8.862 -0.832 0.407 1.00 65.75 77 ASN A O 1
ATOM 627 N N . SER A 1 78 ? 8.779 1.026 -0.801 1.00 60.81 78 SER A N 1
ATOM 628 C CA . SER A 1 78 ? 8.424 0.356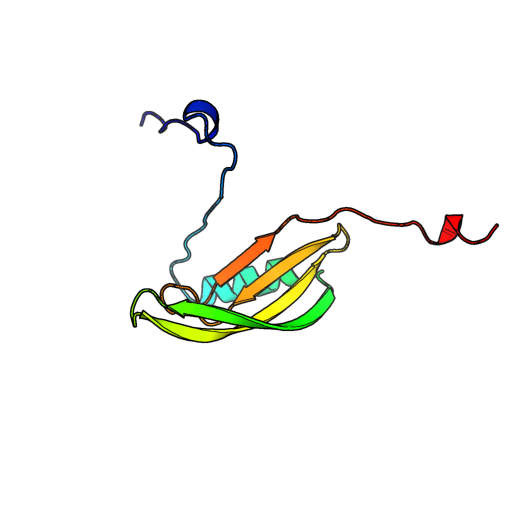 -2.056 1.00 60.81 78 SER A CA 1
ATOM 629 C C . SER A 1 78 ? 9.664 -0.202 -2.753 1.00 60.81 78 SER A C 1
ATOM 631 O O . SER A 1 78 ? 10.801 0.070 -2.378 1.00 60.81 78 SER A O 1
ATOM 633 N N . GLN A 1 79 ? 9.464 -0.943 -3.844 1.00 56.47 79 GLN A N 1
ATOM 634 C CA . GLN A 1 79 ? 10.557 -1.505 -4.646 1.00 56.47 79 GLN A CA 1
ATOM 635 C C . GLN A 1 79 ? 11.567 -0.450 -5.156 1.00 56.47 79 GLN A C 1
ATOM 637 O O . GLN A 1 79 ? 12.688 -0.808 -5.526 1.00 56.47 79 GLN A O 1
ATOM 642 N N . THR A 1 80 ? 11.172 0.829 -5.174 1.00 57.84 80 THR A N 1
ATOM 643 C CA . THR A 1 80 ? 11.988 1.991 -5.559 1.00 57.84 80 THR A CA 1
ATOM 644 C C . THR A 1 80 ? 12.342 2.912 -4.380 1.00 57.84 80 THR A C 1
ATOM 646 O O . THR A 1 80 ? 12.886 3.987 -4.612 1.00 57.84 80 THR A O 1
ATOM 649 N N . GLY A 1 81 ? 12.061 2.514 -3.134 1.00 56.84 81 GLY A N 1
ATOM 650 C CA . GLY A 1 81 ? 12.409 3.263 -1.918 1.00 56.84 81 GLY A CA 1
ATOM 651 C C . GLY A 1 81 ? 11.412 4.351 -1.502 1.00 56.84 81 GLY A C 1
ATOM 652 O O . GLY A 1 81 ? 11.781 5.257 -0.764 1.00 56.84 81 GLY A O 1
ATOM 653 N N . GLY A 1 82 ? 10.171 4.316 -2.006 1.00 70.06 82 GLY A N 1
ATOM 654 C CA . GLY A 1 82 ? 9.132 5.312 -1.700 1.00 70.06 82 GLY A CA 1
ATOM 655 C C . GLY A 1 82 ? 7.927 4.722 -0.968 1.00 70.06 82 GLY A C 1
ATOM 656 O O . GLY A 1 82 ? 7.737 3.514 -0.938 1.00 70.06 82 GLY A O 1
ATOM 657 N N . LYS A 1 83 ? 7.062 5.562 -0.407 1.00 77.25 83 LYS A N 1
ATOM 658 C CA . LYS A 1 83 ? 5.803 5.111 0.201 1.00 77.25 83 LYS A CA 1
ATOM 659 C C . LYS A 1 83 ? 4.791 4.741 -0.900 1.00 77.25 83 LYS A C 1
ATOM 661 O O . LYS A 1 83 ? 4.774 5.371 -1.956 1.00 77.25 83 LYS A O 1
ATOM 666 N N . SER A 1 84 ? 3.969 3.714 -0.696 1.00 82.31 84 SER A N 1
ATOM 667 C CA . SER A 1 84 ? 2.995 3.249 -1.701 1.00 82.31 84 SER A CA 1
ATOM 668 C C . SER A 1 84 ? 1.730 2.674 -1.072 1.00 82.31 84 SER A C 1
ATOM 670 O O . SER A 1 84 ? 1.777 2.167 0.046 1.00 82.31 84 SER A O 1
ATOM 672 N N . ILE A 1 85 ? 0.625 2.730 -1.816 1.00 82.19 85 ILE A N 1
ATOM 673 C CA . ILE A 1 85 ? -0.667 2.144 -1.447 1.00 82.19 85 ILE A CA 1
ATOM 674 C C . ILE A 1 85 ? -0.986 1.051 -2.466 1.00 82.19 85 ILE A C 1
ATOM 676 O O . ILE A 1 85 ? -0.961 1.305 -3.672 1.00 82.19 85 ILE A O 1
ATOM 680 N N . ASP A 1 86 ? -1.308 -0.147 -1.995 1.00 83.44 86 ASP A N 1
ATOM 681 C CA . ASP A 1 86 ? -1.807 -1.236 -2.827 1.00 83.44 86 ASP A CA 1
ATOM 682 C C . ASP A 1 86 ? -3.214 -1.607 -2.375 1.00 83.44 86 ASP A C 1
ATOM 684 O O . ASP A 1 86 ? -3.423 -2.059 -1.249 1.00 83.44 86 ASP A O 1
ATOM 688 N N . ILE A 1 87 ? -4.173 -1.425 -3.274 1.00 82.38 87 ILE A N 1
ATOM 689 C CA . ILE A 1 87 ? -5.566 -1.807 -3.065 1.00 82.38 87 ILE A CA 1
ATOM 690 C C . ILE A 1 87 ? -5.772 -3.113 -3.822 1.00 82.38 87 ILE A C 1
ATOM 692 O O . ILE A 1 87 ? -5.672 -3.131 -5.052 1.00 82.38 87 ILE A O 1
ATOM 696 N N . ASP A 1 88 ? -6.000 -4.199 -3.090 1.00 77.38 88 ASP A N 1
ATOM 697 C CA . ASP A 1 88 ? -6.260 -5.510 -3.678 1.00 77.38 88 ASP A CA 1
ATOM 698 C C . ASP A 1 88 ? -7.693 -5.930 -3.371 1.00 77.38 88 ASP A C 1
ATOM 700 O O . ASP A 1 88 ? -8.147 -5.918 -2.225 1.00 77.38 88 ASP A O 1
ATOM 704 N N . ARG A 1 89 ? -8.406 -6.320 -4.423 1.00 61.72 89 ARG A N 1
ATOM 705 C CA . ARG A 1 89 ? -9.752 -6.868 -4.326 1.00 61.72 89 ARG A CA 1
ATOM 706 C C . ARG A 1 89 ? -9.649 -8.383 -4.429 1.00 61.72 89 ARG A C 1
ATOM 708 O O . ARG A 1 89 ? -10.120 -8.979 -5.396 1.00 61.72 89 ARG A O 1
ATOM 715 N N . LYS A 1 90 ? -8.972 -9.009 -3.467 1.00 49.78 90 LYS A N 1
ATOM 716 C CA . LYS A 1 90 ? -8.857 -10.468 -3.402 1.00 49.78 90 LYS A CA 1
ATOM 717 C C . LYS A 1 90 ? -9.537 -11.015 -2.152 1.00 49.78 90 LYS A C 1
ATOM 719 O O . LYS A 1 90 ? -9.135 -10.704 -1.041 1.00 49.78 90 LYS A O 1
ATOM 724 N N . TYR A 1 91 ? -10.504 -11.894 -2.434 1.00 38.94 91 TYR A N 1
ATOM 725 C CA . TYR A 1 91 ? -11.332 -12.735 -1.559 1.00 38.94 91 TYR A CA 1
ATOM 726 C C . TYR A 1 91 ? -12.646 -12.119 -1.050 1.00 38.94 91 TYR A C 1
ATOM 728 O O . TYR A 1 91 ? -12.738 -11.551 0.030 1.00 38.94 91 TYR A O 1
ATOM 736 N N . LYS A 1 92 ? -13.712 -12.349 -1.835 1.00 40.09 92 LYS A N 1
ATOM 737 C CA . LYS A 1 92 ? -15.082 -12.467 -1.323 1.00 40.09 92 LYS A CA 1
ATOM 738 C C . LYS A 1 92 ? -15.201 -13.797 -0.577 1.00 40.09 92 LYS A C 1
ATOM 740 O O . LYS A 1 92 ? -15.174 -14.824 -1.245 1.00 40.09 92 LYS A O 1
ATOM 745 N N . THR A 1 93 ? -15.460 -13.736 0.726 1.00 35.62 93 THR A N 1
ATOM 746 C CA . THR A 1 93 ? -16.522 -14.534 1.358 1.00 35.62 93 THR A CA 1
ATOM 747 C C . THR A 1 93 ? -17.090 -13.733 2.530 1.00 35.62 93 THR A C 1
ATOM 749 O O . THR A 1 93 ? -16.468 -13.642 3.583 1.00 35.62 93 THR A O 1
ATOM 752 N N . ILE A 1 94 ? -18.263 -13.124 2.341 1.00 36.66 94 ILE A N 1
ATOM 753 C CA . ILE A 1 94 ? -19.065 -12.558 3.432 1.00 36.66 94 ILE A CA 1
ATOM 754 C C . ILE A 1 94 ? -20.065 -13.648 3.818 1.00 36.66 94 ILE A C 1
ATOM 756 O O . ILE A 1 94 ? -20.949 -13.975 3.028 1.00 36.66 94 ILE A O 1
ATOM 760 N N . HIS A 1 95 ? -19.912 -14.234 5.003 1.00 36.16 95 HIS A N 1
ATOM 761 C CA . HIS A 1 95 ? -20.949 -15.073 5.598 1.00 36.16 95 HIS A CA 1
ATOM 762 C C . HIS A 1 95 ? -21.864 -14.191 6.447 1.00 36.16 95 HIS A C 1
ATOM 764 O O . HIS A 1 95 ? -21.393 -13.503 7.352 1.00 36.16 95 HIS A O 1
ATOM 770 N N . ASN A 1 96 ? -23.169 -14.219 6.167 1.00 29.30 96 ASN A N 1
ATOM 771 C CA . ASN A 1 96 ? -24.160 -13.627 7.057 1.00 29.30 96 ASN A CA 1
ATOM 772 C C . ASN A 1 96 ? -24.334 -14.536 8.290 1.00 29.30 96 ASN A C 1
ATOM 774 O O . ASN A 1 96 ? -24.818 -15.665 8.177 1.00 29.30 96 ASN A O 1
ATOM 778 N N . LEU A 1 97 ? -23.956 -14.039 9.470 1.00 43.28 97 LEU A N 1
ATOM 779 C CA . LEU A 1 97 ? -24.105 -14.742 10.750 1.00 43.28 97 LEU A CA 1
ATOM 780 C C . LEU A 1 97 ? -25.572 -14.943 11.176 1.00 43.28 97 LEU A C 1
ATOM 782 O O . LEU A 1 97 ? -25.829 -15.788 12.030 1.00 43.28 97 LEU A O 1
ATOM 786 N N . GLU A 1 98 ? -26.544 -14.258 10.562 1.00 38.31 98 GLU A N 1
ATOM 787 C CA . GLU A 1 98 ? -27.976 -14.514 10.800 1.00 38.31 98 GLU A CA 1
ATOM 788 C C . GLU A 1 98 ? -28.438 -15.878 10.269 1.00 38.31 98 GLU A C 1
ATOM 790 O O . GLU A 1 98 ? -29.432 -16.417 10.744 1.00 38.31 98 GLU A O 1
ATOM 795 N N . THR A 1 99 ? -27.702 -16.482 9.330 1.00 40.00 99 THR A N 1
ATOM 796 C CA . THR A 1 99 ? -28.037 -17.813 8.783 1.00 40.00 99 THR A CA 1
ATOM 797 C C . THR A 1 99 ? -27.414 -18.989 9.543 1.00 40.00 99 THR A C 1
ATOM 799 O O . THR A 1 99 ? -27.760 -20.130 9.265 1.00 40.00 99 THR A O 1
ATOM 802 N N . LEU A 1 100 ? -26.539 -18.735 10.525 1.00 38.72 100 LEU A N 1
ATOM 803 C CA . LEU A 1 100 ? -25.891 -19.773 11.350 1.00 38.72 100 LEU A CA 1
ATOM 804 C C . LEU A 1 100 ? -26.597 -20.023 12.694 1.00 38.72 100 LEU A C 1
ATOM 806 O O . LEU A 1 100 ? -26.179 -20.891 13.456 1.00 38.72 100 LEU A O 1
ATOM 810 N N . ARG A 1 101 ? -27.666 -19.276 12.993 1.00 41.75 101 ARG A N 1
ATOM 811 C CA . ARG A 1 101 ? -28.575 -19.545 14.115 1.00 41.75 101 ARG A CA 1
ATOM 812 C C . ARG A 1 101 ? -29.937 -20.001 13.592 1.00 41.75 101 ARG A C 1
ATOM 814 O O . ARG A 1 101 ? -30.898 -19.240 13.650 1.00 41.75 101 ARG A O 1
ATOM 821 N N . LYS A 1 102 ? -30.005 -21.235 13.097 1.00 37.28 102 LYS A N 1
ATOM 822 C CA . LYS A 1 102 ? -31.200 -22.087 13.130 1.00 37.28 102 LYS A CA 1
ATOM 823 C C . LYS A 1 102 ? -30.768 -23.533 13.300 1.00 37.28 102 LYS A C 1
ATOM 825 O O . LYS A 1 102 ? -29.812 -23.924 12.599 1.00 37.28 102 LYS A O 1
#

Sequence (102 aa):
MDRLPTAKQLGLSASKRVHFVKTSKELNTLISQLTQNAKYIGKRYNTMKIKKTQKIEQVEVDLYMLDDGTQINIRFNSQTGGKSIDIDRKYKTIHNLETLRK

pLDDT: mean 76.08, std 16.66, range [29.3, 93.56]

Radius of gyration: 17.54 Å; chains: 1; bounding box: 51×37×45 Å

Secondary structure (DSSP, 8-state):
-PPPPPTTTTT-S--------S-HHHHHHHHHHHHTTPEEEEEEEEEEE-TTT--EEEEEEEEEE-TTS-EEEEESS-TTSS-EEEEE--------GGGS--